Protein AF-A0A1D9CWS7-F1 (afdb_monomer_lite)

Secondary structure (DSSP, 8-state):
--------TT--SGGGT--TTGGGTHHHHHHHHHHHTTBHHHHHHHHHHHHHTTTTS-HHHHHHHHHHHHTSS--BT-TTSSHHHHHHHHHHHHHHHTPSPPHHHHHHHHHHHHHHHHTT-HHHHHHHHSHHHHHHHT-

Foldseek 3Di:
DDDPPQDDPPDPAVSNLHCLPVVVCLVVLLVQLLVPVLEVVNVVVSLVSCVSNVLNDQLQSLLVSLVSNLPDPHRHPPPPDCSLVSLLVSLLSNLVNCPVDDLVSLVSSLVSLVVSVVVPPPVSVVVCVDPSNPVNVVD

Structure (mmCIF, N/CA/C/O backbone):
data_AF-A0A1D9CWS7-F1
#
_entry.id   AF-A0A1D9CWS7-F1
#
loop_
_atom_site.group_PDB
_atom_site.id
_atom_site.type_symbol
_atom_site.label_atom_id
_atom_site.label_alt_id
_atom_site.label_comp_id
_atom_site.label_asym_id
_atom_site.label_entity_id
_atom_site.label_seq_id
_atom_site.pdbx_PDB_ins_code
_atom_site.Cartn_x
_atom_site.Cartn_y
_atom_site.Cartn_z
_atom_site.occupancy
_atom_site.B_iso_or_equiv
_atom_site.auth_seq_id
_atom_site.auth_comp_id
_atom_site.auth_asym_id
_atom_site.auth_atom_id
_atom_site.pdbx_PDB_model_num
ATOM 1 N N . MET A 1 1 ? 13.414 27.322 -16.738 1.00 36.78 1 MET A N 1
ATOM 2 C CA . MET A 1 1 ? 12.196 26.829 -17.414 1.00 36.78 1 MET A CA 1
ATOM 3 C C . MET A 1 1 ? 12.274 25.309 -17.404 1.00 36.78 1 MET A C 1
ATOM 5 O O . MET A 1 1 ? 13.133 24.775 -18.086 1.00 36.78 1 MET A O 1
ATOM 9 N N . PHE A 1 2 ? 11.499 24.620 -16.560 1.00 34.00 2 PHE A N 1
ATOM 10 C CA . PHE A 1 2 ? 11.472 23.151 -16.541 1.00 34.00 2 PHE A CA 1
ATOM 11 C C . PHE A 1 2 ? 10.312 22.696 -17.422 1.00 34.00 2 PHE A C 1
ATOM 13 O O . PHE A 1 2 ? 9.150 22.832 -17.044 1.00 34.00 2 PHE A O 1
ATOM 20 N N . THR A 1 3 ? 10.622 22.248 -18.635 1.00 44.41 3 THR A N 1
ATOM 21 C CA . THR A 1 3 ? 9.633 21.653 -19.527 1.00 44.41 3 THR A CA 1
ATOM 22 C C . THR A 1 3 ? 9.264 20.276 -18.986 1.00 44.41 3 THR A C 1
ATOM 24 O O . THR A 1 3 ? 10.119 19.472 -18.614 1.00 44.41 3 THR A O 1
ATOM 27 N N . ARG A 1 4 ? 7.961 20.016 -18.891 1.00 41.19 4 ARG A N 1
ATOM 28 C CA . ARG A 1 4 ? 7.408 18.714 -18.526 1.00 41.19 4 ARG A CA 1
ATOM 29 C C . ARG A 1 4 ? 7.657 17.772 -19.704 1.00 41.19 4 ARG A C 1
ATOM 31 O O . ARG A 1 4 ? 6.851 17.719 -20.624 1.00 41.19 4 ARG A O 1
ATOM 38 N N . ILE A 1 5 ? 8.811 17.112 -19.719 1.00 53.69 5 ILE A N 1
ATOM 39 C CA . ILE A 1 5 ? 9.126 16.087 -20.717 1.00 53.69 5 ILE A CA 1
ATOM 40 C C . ILE A 1 5 ? 8.237 14.884 -20.398 1.00 53.69 5 ILE A C 1
ATOM 42 O O . ILE A 1 5 ? 8.383 14.255 -19.353 1.00 53.69 5 ILE A O 1
ATOM 46 N N . THR A 1 6 ? 7.256 14.630 -21.258 1.00 55.97 6 THR A N 1
ATOM 47 C CA . THR A 1 6 ? 6.249 13.574 -21.085 1.00 55.97 6 THR A CA 1
ATOM 48 C C . THR A 1 6 ? 6.742 12.196 -21.516 1.00 55.97 6 THR A C 1
ATOM 50 O O . THR A 1 6 ? 6.142 11.205 -21.116 1.00 55.97 6 THR A O 1
ATOM 53 N N . GLN A 1 7 ? 7.817 12.117 -22.304 1.00 55.06 7 GLN A N 1
ATOM 54 C CA . GLN A 1 7 ? 8.360 10.859 -22.810 1.00 55.06 7 GLN A CA 1
ATOM 55 C C . GLN A 1 7 ? 9.836 11.039 -23.184 1.00 55.06 7 GLN A C 1
ATOM 57 O O . GLN A 1 7 ? 10.213 12.074 -23.735 1.00 55.06 7 GLN A O 1
ATOM 62 N N . PHE A 1 8 ? 10.671 10.052 -22.863 1.00 57.34 8 PHE A N 1
ATOM 63 C CA . PHE A 1 8 ? 12.084 10.036 -23.242 1.00 57.34 8 PHE A CA 1
ATOM 64 C C . PHE A 1 8 ? 12.287 8.935 -24.285 1.00 57.34 8 PHE A C 1
ATOM 66 O O . PHE A 1 8 ? 12.229 7.754 -23.942 1.00 57.34 8 PHE A O 1
ATOM 73 N N . ASP A 1 9 ? 12.564 9.306 -25.538 1.00 59.28 9 ASP A N 1
ATOM 74 C CA . ASP A 1 9 ? 12.720 8.353 -26.655 1.00 59.28 9 ASP A CA 1
ATOM 75 C C . ASP A 1 9 ? 13.827 7.307 -26.425 1.00 59.28 9 ASP A C 1
ATOM 77 O O . ASP A 1 9 ? 13.793 6.213 -26.984 1.00 59.28 9 ASP A O 1
ATOM 81 N N . SER A 1 10 ? 14.802 7.609 -25.563 1.00 61.56 10 SER A N 1
ATOM 82 C CA . SER A 1 10 ? 15.896 6.701 -25.198 1.00 61.56 10 SER A CA 1
ATOM 83 C C . SER A 1 10 ? 15.694 5.973 -23.868 1.00 61.56 10 SER A C 1
ATOM 85 O O . SER A 1 10 ? 16.434 5.029 -23.573 1.00 61.56 10 SER A O 1
ATOM 87 N N . ALA A 1 11 ? 14.718 6.377 -23.049 1.00 57.09 11 ALA A N 1
ATOM 88 C CA . ALA A 1 11 ? 14.476 5.706 -21.784 1.00 57.09 11 ALA A CA 1
ATOM 89 C C . ALA A 1 11 ? 13.730 4.392 -22.022 1.00 57.09 11 ALA A C 1
ATOM 91 O O . ALA A 1 11 ? 12.738 4.319 -22.743 1.00 57.09 11 ALA A O 1
ATOM 92 N N . LYS A 1 12 ? 14.203 3.321 -21.395 1.00 64.75 12 LYS A N 1
ATOM 93 C CA . LYS A 1 12 ? 13.549 2.014 -21.459 1.00 64.75 12 LYS A CA 1
ATOM 94 C C . LYS A 1 12 ? 12.787 1.788 -20.152 1.00 64.75 12 LYS A C 1
ATOM 96 O O . LYS A 1 12 ? 13.331 2.042 -19.079 1.00 64.75 12 LYS A O 1
ATOM 101 N N . ARG A 1 13 ? 11.559 1.259 -20.250 1.00 77.62 13 ARG A N 1
ATOM 102 C CA . ARG A 1 13 ? 10.721 0.763 -19.134 1.00 77.62 13 ARG A CA 1
ATOM 103 C C . ARG A 1 13 ? 10.011 1.863 -18.331 1.00 77.62 13 ARG A C 1
ATOM 105 O O . ARG A 1 13 ? 9.125 2.527 -18.866 1.00 77.62 13 ARG A O 1
ATOM 112 N N . PHE A 1 14 ? 10.410 2.066 -17.074 1.00 79.94 14 PHE A N 1
ATOM 113 C CA . PHE A 1 14 ? 9.634 2.790 -16.063 1.00 79.94 14 PHE A CA 1
ATOM 114 C C . PHE A 1 14 ? 9.396 4.262 -16.407 1.00 79.94 14 PHE A C 1
ATOM 116 O O . PHE A 1 14 ? 8.293 4.769 -16.233 1.00 79.94 14 PHE A O 1
ATOM 123 N N . ALA A 1 15 ? 10.404 4.945 -16.959 1.00 77.69 15 ALA A N 1
ATOM 124 C CA . ALA A 1 15 ? 10.296 6.358 -17.331 1.00 77.69 15 ALA A CA 1
ATOM 125 C C . ALA A 1 15 ? 9.290 6.619 -18.470 1.00 77.69 15 ALA A C 1
ATOM 127 O O . ALA A 1 15 ? 8.830 7.745 -18.619 1.00 77.69 15 ALA A O 1
ATOM 128 N N . ASN A 1 16 ? 8.928 5.582 -19.233 1.00 79.69 16 ASN A N 1
ATOM 129 C CA . ASN A 1 16 ? 7.903 5.636 -20.277 1.00 79.69 16 ASN A CA 1
ATOM 130 C C . ASN A 1 16 ? 6.610 4.913 -19.853 1.00 79.69 16 ASN A C 1
ATOM 132 O O . ASN A 1 16 ? 5.802 4.541 -20.698 1.00 79.69 16 ASN A O 1
ATOM 136 N N . GLY A 1 17 ? 6.417 4.685 -18.548 1.00 80.62 17 GLY A N 1
ATOM 137 C CA . GLY A 1 17 ? 5.199 4.085 -18.004 1.00 80.62 17 GLY A CA 1
ATOM 138 C C . GLY A 1 17 ? 5.063 2.578 -18.225 1.00 80.62 17 GLY A C 1
ATOM 139 O O . GLY A 1 17 ? 4.009 2.027 -17.926 1.00 80.62 17 GLY A O 1
ATOM 140 N N . ASN A 1 18 ? 6.103 1.899 -18.722 1.00 87.38 18 ASN A N 1
ATOM 141 C CA . ASN A 1 18 ? 6.122 0.442 -18.786 1.00 87.38 18 ASN A CA 1
ATOM 142 C C . ASN A 1 18 ? 6.668 -0.128 -17.464 1.00 87.38 18 AS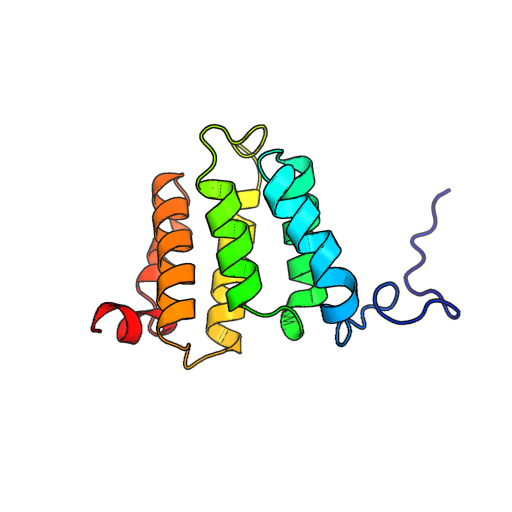N A C 1
ATOM 144 O O . ASN A 1 18 ? 7.859 0.012 -17.162 1.00 87.38 18 ASN A O 1
ATOM 148 N N . TRP A 1 19 ? 5.784 -0.777 -16.702 1.00 91.94 19 TRP A N 1
ATOM 149 C CA . TRP A 1 19 ? 6.051 -1.327 -15.373 1.00 91.94 19 TRP A CA 1
ATOM 150 C C . TRP A 1 19 ? 6.067 -2.858 -15.317 1.00 91.94 19 TRP A C 1
ATOM 152 O O . TRP A 1 19 ? 6.276 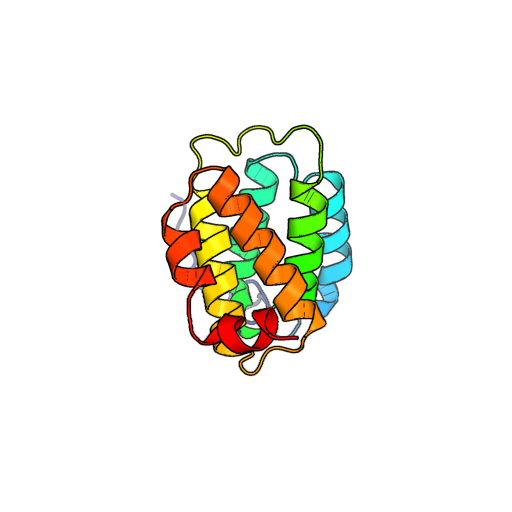-3.400 -14.234 1.00 91.94 19 TRP A O 1
ATOM 162 N N . THR A 1 20 ? 5.980 -3.562 -16.454 1.00 90.19 20 THR A N 1
ATOM 163 C CA . THR A 1 20 ? 5.981 -5.046 -16.518 1.00 90.19 20 THR A CA 1
ATOM 164 C C . THR A 1 20 ? 7.201 -5.675 -15.838 1.00 90.19 20 THR A C 1
ATOM 166 O O . THR A 1 20 ? 7.225 -6.828 -15.418 1.00 90.19 20 THR A O 1
ATOM 169 N N . ASP A 1 21 ? 8.251 -4.878 -15.719 1.00 90.75 21 ASP A N 1
ATOM 170 C CA . ASP A 1 21 ? 9.554 -5.240 -15.217 1.00 90.75 21 ASP A CA 1
ATOM 171 C C . ASP A 1 21 ? 9.840 -4.768 -13.778 1.00 90.75 21 ASP A C 1
ATOM 173 O O . ASP A 1 21 ? 10.991 -4.784 -13.323 1.00 90.75 21 ASP A O 1
ATOM 177 N N . ILE A 1 22 ? 8.803 -4.341 -13.045 1.00 92.56 22 ILE A N 1
ATOM 178 C CA . ILE A 1 22 ? 8.884 -3.857 -11.653 1.00 92.56 22 ILE A CA 1
ATOM 179 C C . ILE A 1 22 ? 9.631 -4.841 -10.735 1.00 92.56 22 ILE A C 1
ATOM 181 O O . ILE A 1 22 ? 10.331 -4.429 -9.809 1.00 92.56 22 ILE A O 1
ATOM 185 N N . HIS A 1 23 ? 9.564 -6.142 -11.034 1.00 90.69 23 HIS A N 1
ATOM 186 C CA . HIS A 1 23 ? 10.242 -7.198 -10.286 1.00 90.69 23 HIS A CA 1
ATOM 187 C C . HIS A 1 23 ? 11.768 -6.995 -10.193 1.00 90.69 23 HIS A C 1
ATOM 189 O O . HIS A 1 23 ? 12.353 -7.325 -9.163 1.00 90.69 23 HIS A O 1
ATOM 195 N N . LEU A 1 24 ? 12.417 -6.381 -11.196 1.00 92.00 24 LEU A N 1
ATOM 196 C CA . LEU A 1 24 ? 13.867 -6.127 -11.157 1.00 92.00 24 LEU A CA 1
ATOM 197 C C . LEU A 1 24 ? 14.279 -5.097 -10.100 1.00 92.00 24 LEU A C 1
ATOM 199 O O . LEU A 1 24 ? 15.403 -5.140 -9.605 1.00 92.00 24 LEU A O 1
ATOM 203 N N . VAL A 1 25 ? 13.393 -4.160 -9.762 1.00 91.94 25 VAL A N 1
ATOM 204 C CA . VAL A 1 25 ? 13.660 -3.109 -8.764 1.00 91.94 25 VAL A CA 1
ATOM 205 C C . VAL A 1 25 ? 12.995 -3.396 -7.420 1.00 91.94 25 VAL A C 1
ATOM 207 O O . VAL A 1 25 ? 13.263 -2.704 -6.436 1.00 91.94 25 VAL A O 1
ATOM 210 N N . MET A 1 26 ? 12.177 -4.448 -7.345 1.00 94.94 26 MET A N 1
ATOM 211 C CA . MET A 1 26 ? 11.437 -4.824 -6.145 1.00 94.94 26 MET A CA 1
ATOM 212 C C . MET A 1 26 ? 12.317 -5.018 -4.900 1.00 94.94 26 MET A C 1
ATOM 214 O O . MET A 1 26 ? 11.924 -4.522 -3.845 1.00 94.94 26 MET A O 1
ATOM 218 N N . PRO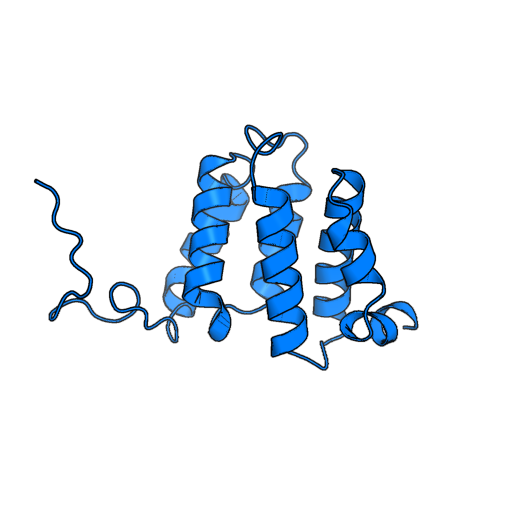 A 1 27 ? 13.517 -5.638 -4.962 1.00 95.44 27 PRO A N 1
ATOM 219 C CA . PRO A 1 27 ? 14.372 -5.766 -3.778 1.00 95.44 27 PRO A CA 1
ATOM 220 C C . PRO A 1 27 ? 14.776 -4.412 -3.178 1.00 95.44 27 PRO A C 1
ATOM 222 O O . PRO A 1 27 ? 14.822 -4.259 -1.957 1.00 95.44 27 PRO A O 1
ATOM 225 N N . ILE A 1 28 ? 15.021 -3.414 -4.033 1.00 95.50 28 ILE A N 1
ATOM 226 C CA . ILE A 1 28 ? 15.399 -2.057 -3.621 1.00 95.50 28 ILE A CA 1
ATOM 227 C C . ILE A 1 28 ? 14.193 -1.349 -3.004 1.00 95.50 28 ILE A C 1
ATOM 229 O O . ILE A 1 28 ? 14.314 -0.781 -1.919 1.00 95.50 28 ILE A O 1
ATOM 233 N N . ILE A 1 29 ? 13.028 -1.428 -3.658 1.00 96.12 29 ILE A N 1
ATOM 234 C CA . ILE A 1 29 ? 11.771 -0.867 -3.140 1.00 96.12 29 ILE A CA 1
ATOM 235 C C . ILE A 1 29 ? 11.466 -1.469 -1.767 1.00 96.12 29 ILE A C 1
ATOM 237 O O . ILE A 1 29 ? 11.251 -0.740 -0.803 1.00 96.12 29 ILE A O 1
ATOM 241 N N . ASN A 1 30 ? 11.525 -2.797 -1.658 1.00 95.81 30 ASN A N 1
ATOM 242 C CA . ASN A 1 30 ? 11.226 -3.520 -0.431 1.00 95.81 30 ASN A CA 1
ATOM 243 C C . ASN A 1 30 ? 12.162 -3.106 0.711 1.00 95.81 30 ASN A C 1
ATOM 245 O O . ASN A 1 30 ? 11.692 -2.826 1.812 1.00 95.81 30 ASN A O 1
ATOM 249 N N . LYS A 1 31 ? 13.473 -3.008 0.454 1.00 95.12 31 LYS A N 1
ATOM 250 C CA . LYS A 1 31 ? 14.436 -2.531 1.454 1.00 95.12 31 LYS A CA 1
ATOM 251 C C . LYS A 1 31 ? 14.110 -1.105 1.905 1.00 95.12 31 LYS A C 1
ATOM 253 O O . LYS A 1 31 ? 13.971 -0.860 3.101 1.00 95.12 31 LYS A O 1
ATOM 258 N N . LEU A 1 32 ? 13.936 -0.185 0.954 1.00 95.69 32 LEU A N 1
ATOM 259 C CA . LEU A 1 32 ? 13.691 1.228 1.239 1.00 95.69 32 LEU A CA 1
ATOM 260 C C . LEU A 1 32 ? 12.412 1.435 2.059 1.00 95.69 32 LEU A C 1
ATOM 262 O O . LEU A 1 32 ? 12.424 2.146 3.063 1.00 95.69 32 LEU A O 1
ATOM 266 N N . VAL A 1 33 ? 11.314 0.797 1.656 1.00 96.81 33 VAL A N 1
ATOM 267 C CA . VAL A 1 33 ? 10.018 0.935 2.331 1.00 96.81 33 VAL A CA 1
ATOM 268 C C . VAL A 1 33 ? 10.076 0.345 3.738 1.00 96.81 33 VAL A C 1
ATOM 270 O O . VAL A 1 33 ? 9.619 0.980 4.685 1.00 96.81 33 VAL A O 1
ATOM 273 N N . ARG A 1 34 ? 10.703 -0.821 3.923 1.00 95.50 34 ARG A N 1
ATOM 274 C CA . ARG A 1 34 ? 10.815 -1.454 5.248 1.00 95.50 34 ARG A CA 1
ATOM 275 C C . ARG A 1 34 ? 11.692 -0.668 6.226 1.00 95.50 34 ARG A C 1
ATOM 277 O O . ARG A 1 34 ? 11.398 -0.657 7.425 1.00 95.50 34 ARG A O 1
ATOM 284 N N . GLU A 1 35 ? 12.754 -0.029 5.736 1.00 95.69 35 GLU A N 1
ATOM 285 C CA . GLU A 1 35 ? 13.694 0.741 6.562 1.00 95.69 35 GLU A CA 1
ATOM 286 C C . GLU A 1 35 ? 13.206 2.172 6.839 1.00 95.69 35 GLU A C 1
ATOM 288 O O . GLU A 1 35 ? 13.377 2.679 7.950 1.00 95.69 35 GLU A O 1
ATOM 293 N N . ALA A 1 36 ? 12.567 2.820 5.860 1.00 96.69 36 ALA A N 1
ATOM 294 C CA . ALA A 1 36 ? 12.289 4.256 5.901 1.00 96.69 36 ALA A CA 1
ATOM 295 C C . ALA A 1 36 ? 10.823 4.646 5.645 1.00 96.69 36 ALA A C 1
ATOM 297 O O . ALA A 1 36 ? 10.491 5.826 5.736 1.00 96.69 36 ALA A O 1
ATOM 298 N N . GLY A 1 37 ? 9.922 3.695 5.378 1.00 96.75 37 GLY A N 1
ATOM 299 C CA . GLY A 1 37 ? 8.509 3.977 5.083 1.00 96.75 37 GLY A CA 1
ATOM 300 C C . GLY A 1 37 ? 7.758 4.688 6.213 1.00 96.75 37 GLY A C 1
ATOM 301 O O . GLY A 1 37 ? 6.778 5.380 5.965 1.00 96.75 37 GLY A O 1
ATOM 302 N N . TRP A 1 38 ? 8.249 4.612 7.453 1.00 97.19 38 TRP A N 1
ATOM 303 C CA . TRP A 1 38 ? 7.695 5.363 8.586 1.00 97.19 38 TRP A CA 1
ATOM 304 C C . TRP A 1 38 ? 7.808 6.891 8.415 1.00 97.19 38 TRP A C 1
ATOM 306 O O . TRP A 1 38 ? 7.114 7.639 9.105 1.00 97.19 38 TRP A O 1
ATOM 316 N N . VAL A 1 39 ? 8.651 7.370 7.492 1.00 97.50 39 VAL A N 1
ATOM 317 C CA . VAL A 1 39 ? 8.742 8.778 7.088 1.00 97.50 39 VAL A CA 1
ATOM 318 C C . VAL A 1 39 ? 7.722 9.064 5.985 1.00 97.50 39 VAL A C 1
ATOM 320 O O . VAL A 1 39 ? 7.751 8.450 4.920 1.00 97.50 39 VAL A O 1
ATOM 323 N N . GLY A 1 40 ? 6.855 10.054 6.199 1.00 95.94 40 GLY A N 1
ATOM 324 C CA . GLY A 1 40 ? 5.754 10.398 5.294 1.00 95.94 40 GLY A CA 1
ATOM 325 C C . GLY A 1 40 ? 6.194 10.664 3.855 1.00 95.94 40 GLY A C 1
ATOM 326 O O . GLY A 1 40 ? 5.564 10.162 2.933 1.00 95.94 40 GLY A O 1
ATOM 327 N N . ALA A 1 41 ? 7.313 11.362 3.641 1.00 95.12 41 ALA A N 1
ATOM 328 C CA . ALA A 1 41 ? 7.833 11.622 2.295 1.00 95.12 41 ALA A CA 1
ATOM 329 C C . ALA A 1 41 ? 8.230 10.332 1.547 1.00 95.12 41 ALA A C 1
ATOM 331 O O . ALA A 1 41 ? 7.978 10.202 0.350 1.00 95.12 41 ALA A O 1
ATOM 332 N N . VAL A 1 42 ? 8.812 9.354 2.253 1.00 96.75 42 VAL A N 1
ATOM 333 C CA . VAL A 1 42 ? 9.169 8.051 1.669 1.00 96.75 42 VAL A CA 1
ATOM 334 C C . VAL A 1 42 ? 7.905 7.285 1.308 1.00 96.75 42 VAL A C 1
ATOM 336 O O . VAL A 1 42 ? 7.792 6.791 0.187 1.00 96.75 42 VAL A O 1
ATOM 339 N N . MET A 1 43 ? 6.929 7.242 2.220 1.00 97.62 43 MET A N 1
ATOM 340 C CA . MET A 1 43 ? 5.664 6.565 1.951 1.00 97.62 43 MET A CA 1
ATOM 341 C C . MET A 1 43 ? 4.886 7.221 0.805 1.00 97.62 43 MET A C 1
ATOM 343 O O . MET A 1 43 ? 4.288 6.520 -0.002 1.00 97.62 43 MET A O 1
ATOM 347 N N . GLN A 1 44 ? 4.911 8.551 0.685 1.00 97.00 44 GLN A N 1
ATOM 348 C CA . GLN A 1 44 ? 4.231 9.266 -0.401 1.00 97.00 44 GLN A CA 1
ATOM 349 C C . GLN A 1 44 ? 4.814 8.895 -1.764 1.00 97.00 44 GLN A C 1
ATOM 351 O O . GLN A 1 44 ? 4.058 8.600 -2.691 1.00 97.00 44 GLN A O 1
ATOM 356 N N . ASN A 1 45 ? 6.144 8.846 -1.866 1.00 96.12 45 ASN A N 1
ATOM 357 C CA . ASN A 1 45 ? 6.829 8.401 -3.078 1.00 96.12 45 ASN A CA 1
ATOM 358 C C . ASN A 1 45 ? 6.530 6.929 -3.386 1.00 96.12 45 ASN A C 1
ATOM 360 O O . ASN A 1 45 ? 6.304 6.577 -4.540 1.00 96.12 45 ASN A O 1
ATOM 364 N N . PHE A 1 46 ? 6.490 6.073 -2.363 1.00 97.81 46 PHE A N 1
ATOM 365 C CA . PHE A 1 46 ? 6.142 4.663 -2.519 1.00 97.81 46 PHE A CA 1
ATOM 366 C C . PHE A 1 46 ? 4.704 4.460 -3.018 1.00 97.81 46 PHE A C 1
ATOM 368 O O . PHE A 1 46 ? 4.485 3.728 -3.979 1.00 97.81 46 PHE A O 1
ATOM 375 N N . VAL A 1 47 ? 3.727 5.136 -2.416 1.00 97.50 47 VAL A N 1
ATOM 376 C CA . VAL A 1 47 ? 2.322 5.076 -2.841 1.00 97.50 47 VAL A CA 1
ATOM 377 C C . VAL A 1 47 ? 2.167 5.613 -4.264 1.00 97.50 47 VAL A C 1
ATOM 379 O O . VAL A 1 47 ? 1.492 5.001 -5.081 1.00 97.50 47 VAL A O 1
ATOM 382 N N . GLN A 1 48 ? 2.864 6.699 -4.611 1.00 96.19 48 GLN A N 1
ATOM 383 C CA . GLN A 1 48 ? 2.876 7.213 -5.982 1.00 96.19 48 GLN A CA 1
ATOM 384 C C . GLN A 1 48 ? 3.495 6.234 -6.987 1.00 96.19 48 GLN A C 1
ATOM 386 O O . GLN A 1 48 ? 2.987 6.093 -8.098 1.00 96.19 48 GLN A O 1
ATOM 391 N N . LEU A 1 49 ? 4.575 5.551 -6.612 1.00 95.50 49 LEU A N 1
ATOM 392 C CA . LEU A 1 49 ? 5.155 4.486 -7.424 1.00 95.50 49 LEU A CA 1
ATOM 393 C C . LEU A 1 49 ? 4.136 3.363 -7.654 1.00 95.50 49 LEU A C 1
ATOM 395 O O . LEU A 1 49 ? 3.969 2.926 -8.791 1.00 95.50 49 LEU A O 1
ATOM 399 N N . CYS A 1 50 ? 3.445 2.929 -6.598 1.00 97.25 50 CYS A N 1
ATOM 400 C CA . CYS A 1 50 ? 2.411 1.902 -6.694 1.00 97.25 50 CYS A CA 1
ATOM 401 C C . CYS A 1 50 ? 1.253 2.349 -7.588 1.00 97.25 50 CYS A C 1
ATOM 403 O O . CYS A 1 50 ? 0.810 1.554 -8.401 1.00 97.25 50 CYS A O 1
ATOM 405 N N . ASP A 1 51 ? 0.820 3.613 -7.522 1.00 95.06 51 ASP A N 1
ATOM 406 C CA . ASP A 1 51 ? -0.203 4.161 -8.425 1.00 95.06 51 ASP A CA 1
ATOM 407 C C . ASP A 1 51 ? 0.222 4.093 -9.895 1.00 95.06 51 ASP A C 1
ATOM 409 O O . ASP A 1 51 ? -0.568 3.711 -10.760 1.00 95.06 51 ASP A O 1
ATOM 413 N N . HIS A 1 52 ? 1.473 4.449 -10.196 1.00 93.50 52 HIS A N 1
ATOM 414 C CA . HIS A 1 52 ? 1.993 4.373 -11.560 1.00 93.50 52 HIS A CA 1
ATOM 415 C C . HIS A 1 52 ? 2.116 2.929 -12.051 1.00 93.50 52 HIS A C 1
ATOM 417 O O . HIS A 1 52 ? 1.803 2.652 -13.207 1.00 93.50 52 HIS A O 1
ATOM 423 N N . ALA A 1 53 ? 2.534 2.024 -11.169 1.00 95.31 53 ALA A N 1
ATOM 424 C CA . ALA A 1 53 ? 2.740 0.616 -11.467 1.00 95.31 53 ALA A CA 1
ATOM 425 C C . ALA A 1 53 ? 1.512 -0.257 -11.175 1.00 95.31 53 ALA A C 1
ATOM 427 O O . ALA A 1 53 ? 1.628 -1.476 -11.223 1.00 95.31 53 ALA A O 1
ATOM 428 N N . LYS A 1 54 ? 0.343 0.314 -10.858 1.00 95.31 54 LYS A N 1
ATOM 429 C CA . LYS A 1 54 ? -0.774 -0.421 -10.239 1.00 95.31 54 LYS A CA 1
ATOM 430 C C . LYS A 1 54 ? -1.286 -1.607 -11.048 1.00 95.31 54 LYS A C 1
ATOM 432 O O . LYS A 1 54 ? -1.868 -2.510 -10.470 1.00 95.31 54 LYS A O 1
ATOM 437 N N . ASN A 1 55 ? -1.065 -1.638 -12.361 1.00 95.94 55 ASN A N 1
ATOM 438 C CA . ASN A 1 55 ? -1.427 -2.780 -13.205 1.00 95.94 55 ASN A CA 1
ATOM 439 C C . ASN A 1 55 ? -0.439 -3.952 -13.081 1.00 95.94 55 ASN A C 1
ATOM 441 O O . ASN A 1 55 ? -0.852 -5.096 -13.212 1.00 95.94 55 ASN A O 1
ATOM 445 N N . ASP A 1 56 ? 0.831 -3.670 -12.787 1.00 95.75 56 ASP A N 1
ATOM 446 C CA . ASP A 1 56 ? 1.926 -4.646 -12.737 1.00 95.75 56 ASP A CA 1
ATOM 447 C C . ASP A 1 56 ? 2.431 -4.906 -11.300 1.00 95.75 56 ASP A C 1
ATOM 449 O O . ASP A 1 56 ? 3.213 -5.827 -11.063 1.00 95.75 56 ASP A O 1
ATOM 453 N N . TYR A 1 57 ? 2.018 -4.096 -10.317 1.00 96.88 57 TYR A N 1
ATOM 454 C CA . TYR A 1 57 ? 2.464 -4.216 -8.927 1.00 96.88 57 TYR A CA 1
ATOM 455 C C . TYR A 1 57 ? 1.734 -5.368 -8.207 1.00 96.88 57 TYR A C 1
ATOM 457 O O . TYR A 1 57 ? 0.499 -5.351 -8.150 1.00 96.88 57 TYR A O 1
ATOM 465 N N . PRO A 1 58 ? 2.437 -6.358 -7.621 1.00 96.62 58 PRO A N 1
ATOM 466 C CA . PRO A 1 58 ? 1.781 -7.480 -6.944 1.00 96.62 58 PRO A CA 1
ATOM 467 C C . PRO A 1 58 ? 1.047 -7.038 -5.670 1.00 96.62 58 PRO A C 1
ATOM 469 O O . PRO A 1 58 ? 1.646 -6.384 -4.810 1.00 96.62 58 PRO A O 1
ATOM 472 N N . ALA A 1 59 ? -0.227 -7.421 -5.525 1.00 97.31 59 ALA A N 1
ATOM 473 C CA . ALA A 1 59 ? -1.056 -7.010 -4.388 1.00 97.31 59 ALA A CA 1
ATOM 474 C C . ALA A 1 59 ? -0.519 -7.526 -3.047 1.00 97.31 59 ALA A C 1
ATOM 476 O O . ALA A 1 59 ? -0.463 -6.774 -2.075 1.00 97.31 59 ALA A O 1
ATOM 477 N N . GLU A 1 60 ? -0.048 -8.774 -3.012 1.00 97.25 60 GLU A N 1
ATOM 478 C CA . GLU A 1 60 ? 0.549 -9.368 -1.815 1.00 97.25 60 GLU A CA 1
ATOM 479 C C . GLU A 1 60 ? 1.783 -8.584 -1.338 1.00 97.25 60 GLU A C 1
ATOM 481 O O . GLU A 1 60 ? 1.892 -8.229 -0.163 1.00 97.25 60 GLU A O 1
ATOM 486 N N . VAL A 1 61 ? 2.690 -8.248 -2.263 1.00 97.62 61 VAL A N 1
ATOM 487 C CA . VAL A 1 61 ? 3.928 -7.518 -1.950 1.00 97.62 61 VAL A CA 1
ATOM 488 C C . VAL A 1 61 ? 3.618 -6.120 -1.427 1.00 97.62 61 VAL A C 1
ATOM 490 O O . VAL A 1 61 ? 4.214 -5.688 -0.437 1.00 97.62 61 VAL A O 1
ATOM 493 N N . PHE A 1 62 ? 2.669 -5.429 -2.064 1.00 98.31 62 PHE A N 1
ATOM 494 C CA . PHE A 1 62 ? 2.167 -4.150 -1.574 1.00 98.31 62 PHE A CA 1
ATOM 495 C C . PHE A 1 62 ? 1.638 -4.284 -0.142 1.00 98.31 62 PHE A C 1
ATOM 497 O O . PHE A 1 62 ? 2.023 -3.508 0.736 1.00 98.31 62 PHE A O 1
ATOM 504 N N . ALA A 1 63 ? 0.806 -5.296 0.112 1.00 98.25 63 ALA A N 1
ATOM 505 C CA . ALA A 1 63 ? 0.202 -5.495 1.417 1.00 98.25 63 ALA A CA 1
ATOM 506 C C . ALA A 1 63 ? 1.262 -5.754 2.502 1.00 98.25 63 ALA A C 1
ATOM 508 O O . ALA A 1 63 ? 1.244 -5.109 3.550 1.00 98.25 63 ALA A O 1
ATOM 509 N N . ASP A 1 64 ? 2.246 -6.615 2.236 1.00 98.38 64 ASP A N 1
ATOM 510 C CA . ASP A 1 64 ? 3.331 -6.912 3.178 1.00 98.38 64 ASP A CA 1
ATOM 511 C C . ASP A 1 64 ? 4.200 -5.690 3.496 1.00 98.38 64 ASP A C 1
ATOM 513 O O . ASP A 1 64 ? 4.624 -5.492 4.642 1.00 98.38 64 ASP A O 1
ATOM 517 N N . GLN A 1 65 ? 4.477 -4.854 2.496 1.00 98.31 65 GLN A N 1
ATOM 518 C CA . GLN A 1 65 ? 5.238 -3.622 2.678 1.00 98.31 65 GLN A CA 1
ATOM 519 C C . GLN A 1 65 ? 4.471 -2.613 3.533 1.00 98.31 65 GLN A C 1
ATOM 521 O O . GLN A 1 65 ? 5.029 -2.105 4.506 1.00 98.31 65 GLN A O 1
ATOM 526 N N . VAL A 1 66 ? 3.192 -2.366 3.226 1.00 98.38 66 VAL A N 1
ATOM 527 C CA . VAL A 1 66 ? 2.345 -1.448 4.003 1.00 98.38 66 VAL A CA 1
ATOM 528 C C . VAL A 1 66 ? 2.206 -1.943 5.441 1.00 98.38 66 VAL A C 1
ATOM 530 O O . VAL A 1 66 ? 2.471 -1.178 6.368 1.00 98.38 66 VAL A O 1
ATOM 533 N N . LEU A 1 67 ? 1.884 -3.226 5.644 1.00 98.50 67 LEU A N 1
ATOM 534 C CA . LEU A 1 67 ? 1.753 -3.827 6.975 1.00 98.50 67 LEU A CA 1
ATOM 535 C C . LEU A 1 67 ? 3.041 -3.702 7.799 1.00 98.50 67 LEU A C 1
ATOM 537 O O . LEU A 1 67 ? 2.991 -3.368 8.982 1.00 98.50 67 LEU A O 1
ATOM 541 N N . THR A 1 68 ? 4.203 -3.905 7.172 1.00 98.12 68 THR A N 1
ATOM 542 C CA . THR A 1 68 ? 5.503 -3.748 7.847 1.00 98.12 68 THR A CA 1
ATOM 543 C C . THR A 1 68 ? 5.754 -2.309 8.303 1.00 98.12 68 THR A C 1
ATOM 545 O O . THR A 1 68 ? 6.439 -2.075 9.303 1.00 98.12 68 THR A O 1
ATOM 548 N N . VAL A 1 69 ? 5.251 -1.328 7.555 1.00 98.00 69 VAL A N 1
ATOM 54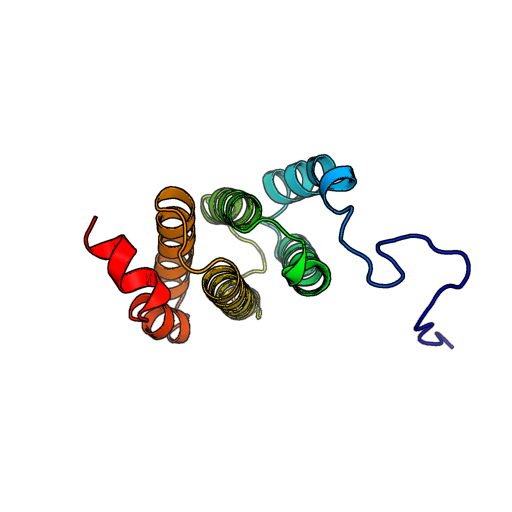9 C CA . VAL A 1 69 ? 5.447 0.086 7.875 1.00 98.00 69 VAL A CA 1
ATOM 550 C C . VAL A 1 69 ? 4.475 0.543 8.955 1.00 98.00 69 VAL A C 1
ATOM 552 O O . VAL A 1 69 ? 4.910 1.159 9.924 1.00 98.00 69 VAL A O 1
ATOM 555 N N . ILE A 1 70 ? 3.187 0.215 8.842 1.00 96.81 70 ILE A N 1
ATOM 556 C CA . ILE A 1 70 ? 2.180 0.642 9.826 1.00 96.81 70 ILE A CA 1
ATOM 557 C C . ILE A 1 70 ? 2.362 -0.036 11.191 1.00 96.81 70 ILE A C 1
ATOM 559 O O . ILE A 1 70 ? 1.899 0.490 12.198 1.00 96.81 70 ILE A O 1
ATOM 563 N N . SER A 1 71 ? 3.084 -1.162 11.252 1.00 96.31 71 SER A N 1
ATOM 564 C CA . SER A 1 71 ? 3.466 -1.805 12.514 1.00 96.31 71 SER A CA 1
ATOM 565 C C . SER A 1 71 ? 4.598 -1.078 13.255 1.00 96.31 71 SER A C 1
ATOM 567 O O . SER A 1 71 ? 4.996 -1.506 14.340 1.00 96.31 71 SER A O 1
ATOM 569 N N . LYS A 1 72 ? 5.191 -0.023 12.677 1.00 94.44 72 LYS A N 1
ATOM 570 C CA . LYS A 1 72 ? 6.225 0.778 13.346 1.00 94.44 72 LYS A CA 1
ATOM 571 C C . LYS A 1 72 ? 5.582 1.650 14.433 1.00 94.44 72 LYS A C 1
ATOM 573 O O . LYS A 1 72 ? 4.511 2.206 14.218 1.00 94.44 72 LYS A O 1
ATOM 578 N N . PRO A 1 73 ? 6.258 1.858 15.578 1.00 89.94 73 PRO A N 1
ATOM 579 C CA . PRO A 1 73 ? 5.671 2.558 16.725 1.00 89.94 73 PRO A CA 1
ATOM 580 C C . PRO A 1 73 ? 5.389 4.045 16.470 1.00 89.94 73 PRO A C 1
ATOM 582 O O . PRO A 1 73 ? 4.642 4.667 17.220 1.00 89.94 73 PRO A O 1
ATOM 585 N N . LYS A 1 74 ? 6.011 4.645 15.447 1.00 92.81 74 LYS A N 1
ATOM 586 C CA . LYS A 1 74 ? 5.846 6.061 15.118 1.00 92.81 74 LYS A CA 1
ATOM 587 C C . LYS A 1 74 ? 5.891 6.278 13.611 1.00 92.81 74 LYS A C 1
ATOM 589 O O . LYS A 1 74 ? 6.874 5.914 12.972 1.00 92.81 74 LYS A O 1
ATOM 594 N N . LEU A 1 75 ? 4.865 6.944 13.084 1.00 95.69 75 LEU A N 1
ATOM 595 C CA . LEU A 1 75 ? 4.750 7.339 11.679 1.00 95.69 75 LEU A CA 1
ATOM 596 C C . LEU A 1 75 ? 4.835 8.864 11.584 1.00 95.69 75 LEU A C 1
ATOM 598 O O . LEU A 1 75 ? 3.935 9.587 12.013 1.00 95.69 75 LEU A O 1
ATOM 602 N N . VAL A 1 76 ? 5.955 9.377 11.082 1.00 95.88 76 VAL A N 1
ATOM 603 C CA . VAL A 1 76 ? 6.257 10.815 11.090 1.00 95.88 76 VAL A CA 1
ATOM 604 C C . VAL A 1 76 ? 5.793 11.443 9.784 1.00 95.88 76 VAL A C 1
ATOM 606 O O . VAL A 1 76 ? 6.209 11.018 8.713 1.00 95.88 76 VAL A O 1
ATOM 609 N N . GLY A 1 77 ? 4.951 12.475 9.859 1.00 93.56 77 GLY A N 1
ATOM 610 C CA . GLY A 1 77 ? 4.440 13.175 8.672 1.00 93.56 77 GLY A CA 1
ATOM 611 C C . GLY A 1 77 ? 3.343 12.421 7.912 1.00 93.56 77 GLY A C 1
ATOM 612 O O . GLY A 1 77 ? 3.038 12.779 6.779 1.00 93.56 77 GLY A O 1
ATOM 613 N N . TRP A 1 78 ? 2.764 11.378 8.517 1.00 95.19 78 TRP A N 1
ATOM 614 C CA . TRP A 1 78 ? 1.592 10.682 7.975 1.00 95.19 78 TRP A CA 1
ATOM 615 C C . TRP A 1 78 ? 0.287 11.399 8.333 1.00 95.19 78 TRP A C 1
ATOM 617 O O . TRP A 1 78 ? -0.587 11.564 7.482 1.00 95.19 78 TRP A O 1
ATOM 627 N N . GLN A 1 79 ? 0.177 11.877 9.574 1.00 90.50 79 GLN A N 1
ATOM 628 C CA . GLN A 1 79 ? -0.983 12.631 10.047 1.00 90.50 79 GLN A CA 1
ATOM 629 C C . GLN A 1 79 ? -1.174 13.922 9.242 1.00 90.50 79 GLN A C 1
ATOM 631 O O . GLN A 1 79 ? -0.213 14.639 8.967 1.00 90.50 79 GLN A O 1
ATOM 636 N N . GLY A 1 80 ? -2.422 14.210 8.863 1.00 84.81 80 GLY A N 1
ATOM 637 C CA . GLY A 1 80 ? -2.773 15.375 8.044 1.00 84.81 80 GLY A CA 1
ATOM 638 C C . GLY A 1 80 ? -2.362 15.273 6.570 1.00 84.81 80 GLY A C 1
ATOM 639 O O . GLY A 1 80 ? -2.608 16.207 5.812 1.00 84.81 80 GLY A O 1
ATOM 640 N N . SER A 1 81 ? -1.755 14.158 6.146 1.00 89.69 81 SER A N 1
ATOM 641 C CA . SER A 1 81 ? -1.433 13.894 4.741 1.00 89.69 81 SER A CA 1
ATOM 642 C C . SER A 1 81 ? -2.553 13.126 4.028 1.00 89.69 81 SER A C 1
ATOM 644 O O . SER A 1 81 ? -3.476 12.609 4.653 1.00 89.69 81 SER A O 1
ATOM 646 N N . THR A 1 82 ? -2.439 12.989 2.706 1.00 92.19 82 THR A N 1
ATOM 647 C CA . THR A 1 82 ? -3.341 12.165 1.880 1.00 92.19 82 THR A CA 1
ATOM 648 C C . THR A 1 82 ? -2.954 10.682 1.848 1.00 92.19 82 THR A C 1
ATOM 650 O O . THR A 1 82 ? -3.530 9.916 1.080 1.00 92.19 82 THR A O 1
ATOM 653 N N . LEU A 1 83 ? -1.976 10.248 2.655 1.00 94.69 83 LEU A N 1
ATOM 654 C CA . LEU A 1 83 ? -1.486 8.867 2.627 1.00 94.69 83 LEU A CA 1
ATOM 655 C C . LEU A 1 83 ? -2.584 7.847 2.921 1.00 94.69 83 LEU A C 1
ATOM 657 O O . LEU A 1 83 ? -2.670 6.852 2.212 1.00 94.69 83 LEU A O 1
ATOM 661 N N . TYR A 1 84 ? -3.436 8.101 3.916 1.00 94.88 84 TYR A N 1
ATOM 662 C CA . TYR A 1 84 ? -4.478 7.149 4.306 1.00 94.88 84 TYR A CA 1
ATOM 663 C C . TYR A 1 84 ? -5.458 6.891 3.158 1.00 94.88 84 TYR A C 1
ATOM 665 O O . TYR A 1 84 ? -5.672 5.743 2.779 1.00 94.88 84 TYR A O 1
ATOM 673 N N . SER A 1 85 ? -5.969 7.959 2.536 1.00 94.44 85 SER A N 1
ATOM 674 C CA . SER A 1 85 ? -6.911 7.833 1.423 1.00 94.44 85 SER A CA 1
ATOM 675 C C . SER A 1 85 ? -6.272 7.187 0.195 1.00 94.44 85 SER A C 1
ATOM 677 O O . SER A 1 85 ? -6.898 6.350 -0.440 1.00 94.44 85 SER A O 1
ATOM 679 N N . ARG A 1 86 ? -5.014 7.518 -0.123 1.00 96.06 86 ARG A N 1
ATOM 680 C CA . ARG A 1 86 ? -4.327 6.923 -1.281 1.00 96.06 86 ARG A CA 1
ATOM 681 C C . ARG A 1 86 ? -4.006 5.442 -1.078 1.00 96.06 86 ARG A C 1
ATOM 683 O O . ARG A 1 86 ? -4.091 4.667 -2.023 1.00 96.06 86 ARG A O 1
ATOM 690 N N . ILE A 1 87 ? -3.664 5.029 0.145 1.00 97.44 87 ILE A N 1
ATOM 691 C CA . ILE A 1 87 ? -3.506 3.604 0.467 1.00 97.44 87 ILE A CA 1
ATOM 692 C C . ILE A 1 87 ? -4.856 2.892 0.318 1.00 97.44 87 ILE A C 1
ATOM 694 O O . ILE A 1 87 ? -4.892 1.832 -0.297 1.00 97.44 87 ILE A O 1
ATOM 698 N N . ALA A 1 88 ? -5.958 3.473 0.808 1.00 96.19 88 ALA A N 1
ATOM 699 C CA . ALA A 1 88 ? -7.298 2.901 0.640 1.00 96.19 88 ALA A CA 1
ATOM 700 C C . ALA A 1 88 ? -7.676 2.721 -0.843 1.00 96.19 88 ALA A C 1
ATOM 702 O O . ALA A 1 88 ? -8.160 1.661 -1.233 1.00 96.19 88 ALA A O 1
ATOM 703 N N . GLU A 1 89 ? -7.403 3.730 -1.675 1.00 96.56 89 GLU A N 1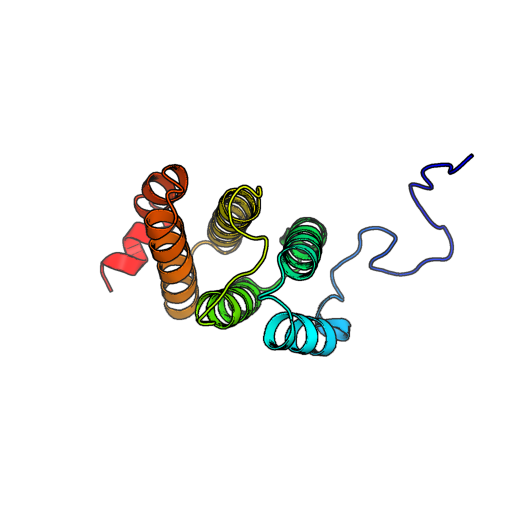
ATOM 704 C CA . GLU A 1 89 ? -7.640 3.695 -3.125 1.00 96.56 89 GLU A CA 1
ATOM 705 C C . GLU A 1 89 ? -6.825 2.590 -3.815 1.00 96.56 89 GLU A C 1
ATOM 707 O O . GLU A 1 89 ? -7.364 1.851 -4.640 1.00 96.56 89 GLU A O 1
ATOM 712 N N . LEU A 1 90 ? -5.551 2.420 -3.446 1.00 98.12 90 LEU A N 1
ATOM 713 C CA . LEU A 1 90 ? -4.722 1.322 -3.950 1.00 98.12 90 LEU A CA 1
ATOM 714 C C . LEU A 1 90 ? -5.224 -0.045 -3.486 1.00 98.12 90 LEU A C 1
ATOM 716 O O . LEU A 1 90 ? -5.279 -0.968 -4.294 1.00 98.12 90 LEU A O 1
ATOM 720 N N . VAL A 1 91 ? -5.613 -0.187 -2.214 1.00 97.56 91 VAL A N 1
ATOM 721 C CA . VAL A 1 91 ? -6.189 -1.438 -1.697 1.00 97.56 91 VAL A CA 1
ATOM 722 C C . VAL A 1 91 ? -7.451 -1.802 -2.473 1.00 97.56 91 VAL A C 1
ATOM 724 O O . VAL A 1 91 ? -7.588 -2.950 -2.887 1.00 97.56 91 VAL A O 1
ATOM 727 N N . GLN A 1 92 ? -8.344 -0.837 -2.706 1.00 95.94 92 GLN A N 1
ATOM 728 C CA . GLN A 1 92 ? -9.546 -1.051 -3.506 1.00 95.94 92 GLN A CA 1
ATOM 729 C C . GLN A 1 92 ? -9.192 -1.496 -4.925 1.00 95.94 92 GLN A C 1
ATOM 731 O O . GLN A 1 92 ? -9.684 -2.523 -5.381 1.00 95.94 92 GLN A O 1
ATOM 736 N N . PHE A 1 93 ? -8.308 -0.760 -5.600 1.00 97.50 93 PHE A N 1
ATOM 737 C CA . PHE A 1 93 ? -7.921 -1.070 -6.972 1.00 97.50 93 PHE A CA 1
ATOM 738 C C . PHE A 1 93 ? -7.313 -2.473 -7.097 1.00 97.50 93 PHE A C 1
ATOM 740 O O . PHE A 1 93 ? -7.678 -3.229 -7.994 1.00 97.50 93 PHE A O 1
ATOM 747 N N . LEU A 1 94 ? -6.396 -2.836 -6.197 1.00 97.25 94 LEU A N 1
ATOM 748 C CA . LEU A 1 94 ? -5.754 -4.151 -6.196 1.00 97.25 94 LEU A CA 1
ATOM 749 C C . LEU A 1 94 ? -6.762 -5.267 -5.898 1.00 97.25 94 LEU A C 1
ATOM 751 O O . LEU A 1 94 ? -6.726 -6.306 -6.549 1.00 97.25 94 LEU A O 1
ATOM 755 N N . ALA A 1 95 ? -7.691 -5.032 -4.968 1.00 95.44 95 ALA A N 1
ATOM 756 C CA . ALA A 1 95 ? -8.760 -5.972 -4.650 1.00 95.44 95 ALA A CA 1
ATOM 757 C C . ALA A 1 95 ? -9.708 -6.213 -5.831 1.00 95.44 95 ALA A C 1
ATOM 759 O O . ALA A 1 95 ? -10.104 -7.348 -6.072 1.00 95.44 95 ALA A O 1
ATOM 760 N N . GLU A 1 96 ? -10.059 -5.161 -6.571 1.00 95.56 96 GLU A N 1
ATOM 761 C CA . GLU A 1 96 ? -10.888 -5.255 -7.777 1.00 95.56 96 GLU A CA 1
ATOM 762 C C . GLU A 1 96 ? -10.148 -5.964 -8.919 1.00 95.56 96 GLU A C 1
ATOM 764 O O . GLU A 1 96 ? -10.723 -6.834 -9.573 1.00 95.56 96 GLU A O 1
ATOM 769 N N . ARG A 1 97 ? -8.873 -5.614 -9.143 1.00 95.81 97 ARG A N 1
ATOM 770 C CA . ARG A 1 97 ? -8.031 -6.178 -10.209 1.00 95.81 97 ARG A CA 1
ATOM 771 C C . ARG A 1 97 ? -7.809 -7.679 -10.034 1.00 95.81 97 ARG A C 1
ATOM 773 O O . ARG A 1 97 ? -7.904 -8.417 -11.010 1.00 95.81 97 ARG A O 1
ATOM 780 N N . ASP A 1 98 ? -7.527 -8.110 -8.808 1.00 94.38 98 ASP A N 1
ATOM 781 C CA . ASP A 1 98 ? -7.141 -9.491 -8.500 1.00 94.38 98 ASP A CA 1
ATOM 782 C C . ASP A 1 98 ? -8.331 -10.341 -8.022 1.00 94.38 98 ASP A C 1
ATOM 784 O O . ASP A 1 98 ? -8.139 -11.416 -7.463 1.00 94.38 98 ASP A O 1
ATOM 788 N N . ASN A 1 99 ? -9.570 -9.880 -8.221 1.00 90.44 99 ASN A N 1
ATOM 789 C CA . ASN A 1 99 ? -10.763 -10.614 -7.808 1.00 90.44 99 ASN A CA 1
ATOM 790 C C . ASN A 1 99 ? -10.981 -11.882 -8.677 1.00 90.44 99 ASN A C 1
ATOM 792 O O . ASN A 1 99 ? -11.035 -11.767 -9.904 1.00 90.44 99 ASN A O 1
ATOM 796 N N . PRO A 1 100 ? -11.200 -13.076 -8.087 1.00 90.62 100 PRO A N 1
ATOM 797 C CA . PRO A 1 100 ? -11.273 -13.358 -6.653 1.00 90.62 100 PRO A CA 1
ATOM 798 C C . PRO A 1 100 ? -9.902 -13.360 -5.972 1.00 90.62 100 PRO A C 1
ATOM 800 O O . PRO A 1 100 ? -8.994 -14.074 -6.393 1.00 90.62 100 PRO A O 1
ATOM 803 N N . LEU A 1 101 ? -9.800 -12.614 -4.868 1.00 89.25 101 LEU A N 1
ATOM 804 C CA . LEU A 1 101 ? -8.581 -12.548 -4.067 1.00 89.25 101 LEU A CA 1
ATOM 805 C C . LEU A 1 101 ? -8.244 -13.906 -3.454 1.00 89.25 101 LEU A C 1
ATOM 807 O O . LEU A 1 101 ? -9.119 -14.606 -2.932 1.00 89.25 101 LEU A O 1
ATOM 811 N N . ASP A 1 102 ? -6.954 -14.234 -3.430 1.00 92.00 102 ASP A N 1
ATOM 812 C CA . ASP A 1 102 ? -6.472 -15.306 -2.575 1.00 92.00 102 ASP A CA 1
ATOM 813 C C . ASP A 1 102 ? -6.695 -14.950 -1.092 1.00 92.00 102 ASP A C 1
ATOM 815 O O . ASP A 1 102 ? -6.723 -13.780 -0.687 1.00 92.00 102 ASP A O 1
ATOM 819 N N . LEU A 1 103 ? -6.891 -15.979 -0.263 1.00 92.19 103 LEU A N 1
ATOM 820 C CA . LEU A 1 103 ? -7.297 -15.798 1.131 1.00 92.19 103 LEU A CA 1
ATOM 821 C C . LEU A 1 103 ? -6.251 -15.033 1.954 1.00 92.19 103 LEU A C 1
ATOM 823 O O . LEU A 1 103 ? -6.614 -14.260 2.844 1.00 92.19 103 LEU A O 1
ATOM 827 N N . GLU A 1 104 ? -4.966 -15.259 1.687 1.00 94.44 104 GLU A N 1
ATOM 828 C CA . GLU A 1 104 ? -3.879 -14.657 2.451 1.00 94.44 104 GLU A CA 1
ATOM 829 C C . GLU A 1 104 ? -3.752 -13.165 2.132 1.00 94.44 104 GLU A C 1
ATOM 831 O O . GLU A 1 104 ? -3.807 -12.336 3.048 1.00 94.44 104 GLU A O 1
ATOM 836 N N . THR A 1 105 ? -3.679 -12.806 0.851 1.00 96.25 105 THR A N 1
ATOM 837 C CA . THR A 1 105 ? -3.668 -11.413 0.393 1.00 96.25 105 THR A CA 1
ATOM 838 C C . THR A 1 105 ? -4.932 -10.694 0.833 1.00 96.25 105 THR A C 1
ATOM 840 O O . THR A 1 105 ? -4.842 -9.598 1.384 1.00 96.25 105 THR A O 1
ATOM 843 N N . GLY A 1 106 ? -6.108 -11.317 0.699 1.00 95.75 106 GLY A N 1
ATOM 844 C CA . GLY A 1 106 ? -7.369 -10.750 1.177 1.00 95.75 106 GLY A CA 1
ATOM 845 C C . GLY A 1 106 ? -7.329 -10.405 2.670 1.00 95.75 106 GLY A C 1
ATOM 846 O O . GLY A 1 106 ? -7.722 -9.305 3.064 1.00 95.75 106 GLY A O 1
ATOM 847 N N . LYS A 1 107 ? -6.782 -11.297 3.510 1.00 95.81 107 LYS A N 1
ATOM 848 C CA . LYS A 1 107 ? -6.594 -11.047 4.952 1.00 95.81 107 LYS A CA 1
ATOM 849 C C . LYS A 1 107 ? -5.579 -9.933 5.222 1.00 95.81 107 LYS A C 1
ATOM 851 O O . LYS A 1 107 ? -5.801 -9.125 6.125 1.00 95.81 107 LYS A O 1
ATOM 856 N N . LYS A 1 108 ? -4.487 -9.853 4.455 1.00 97.94 108 LYS A N 1
ATOM 857 C CA . LYS A 1 108 ? -3.491 -8.771 4.568 1.00 97.94 108 LYS A CA 1
ATOM 858 C C . LYS A 1 108 ? -4.101 -7.410 4.203 1.00 97.94 108 LYS A C 1
ATOM 860 O O . LYS A 1 108 ? -3.961 -6.461 4.972 1.00 97.94 108 LYS A O 1
ATOM 865 N N . LEU A 1 109 ? -4.832 -7.326 3.090 1.00 97.44 109 LEU A N 1
ATOM 866 C CA . LEU A 1 109 ? -5.526 -6.110 2.652 1.00 97.44 109 LEU A CA 1
ATOM 867 C C . LEU A 1 109 ? -6.610 -5.674 3.651 1.00 97.44 109 LEU A C 1
ATOM 869 O O . LEU A 1 109 ? -6.696 -4.490 3.970 1.00 97.44 109 LEU A O 1
ATOM 873 N N . LEU A 1 110 ? -7.372 -6.613 4.224 1.00 95.69 110 LEU A N 1
ATOM 874 C CA . LEU A 1 110 ? -8.341 -6.310 5.285 1.00 95.69 110 LEU A CA 1
ATOM 875 C C . LEU A 1 110 ? -7.690 -5.680 6.517 1.00 95.69 110 LEU A C 1
ATOM 877 O O . LEU A 1 110 ? -8.194 -4.683 7.020 1.00 95.69 110 LEU A O 1
ATOM 881 N N . ARG A 1 111 ? -6.542 -6.197 6.967 1.00 97.38 111 ARG A N 1
ATOM 882 C CA . ARG A 1 111 ? -5.809 -5.607 8.100 1.00 97.38 111 ARG A CA 1
ATOM 883 C C . ARG A 1 111 ? -5.369 -4.170 7.826 1.00 97.38 111 ARG A C 1
ATOM 885 O O . ARG A 1 111 ? -5.350 -3.356 8.745 1.00 97.38 111 ARG A O 1
ATOM 892 N N . ILE A 1 112 ? -5.016 -3.853 6.579 1.00 97.94 112 ILE A N 1
ATOM 893 C CA . ILE A 1 112 ? -4.697 -2.477 6.176 1.00 97.94 112 ILE A CA 1
ATOM 894 C C . ILE A 1 112 ? -5.950 -1.605 6.273 1.00 97.94 112 ILE A C 1
ATOM 896 O O . ILE A 1 112 ? -5.879 -0.521 6.842 1.00 97.94 112 ILE A O 1
ATOM 900 N N . ILE A 1 113 ? -7.092 -2.079 5.768 1.00 96.75 113 ILE A N 1
ATOM 901 C CA . ILE A 1 113 ? -8.374 -1.362 5.844 1.00 96.75 113 ILE A CA 1
ATOM 902 C C . ILE A 1 113 ? -8.771 -1.098 7.300 1.00 96.75 113 ILE A C 1
ATOM 904 O O . ILE A 1 113 ? -9.107 0.035 7.636 1.00 96.75 113 ILE A O 1
ATOM 908 N N . ASP A 1 114 ? -8.695 -2.109 8.165 1.00 96.00 114 ASP A N 1
ATOM 90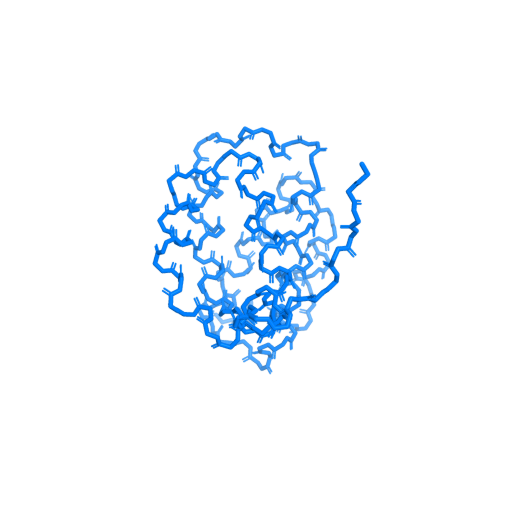9 C CA . ASP A 1 114 ? -9.018 -1.980 9.589 1.00 96.00 114 ASP A CA 1
ATOM 910 C C . ASP A 1 114 ? -8.141 -0.908 10.249 1.00 96.00 114 ASP A C 1
ATOM 912 O O . ASP A 1 114 ? -8.642 0.010 10.898 1.00 96.00 114 ASP A O 1
ATOM 916 N N . TRP A 1 115 ? -6.833 -0.948 9.982 1.00 96.50 115 TRP A N 1
ATOM 917 C CA . TRP A 1 115 ? -5.908 0.061 10.484 1.00 96.50 115 TRP A CA 1
ATOM 918 C C . TRP A 1 115 ? -6.227 1.473 9.962 1.00 96.50 115 TRP A C 1
ATOM 920 O O . TRP A 1 115 ? -6.149 2.441 10.717 1.00 96.50 115 TRP A O 1
ATOM 930 N N . LEU A 1 116 ? -6.615 1.618 8.690 1.00 95.81 116 LEU A N 1
ATOM 931 C CA . LEU A 1 116 ? -7.008 2.910 8.111 1.00 95.81 116 LEU A CA 1
ATOM 932 C C . LEU A 1 116 ? -8.272 3.481 8.769 1.00 95.81 116 LEU A C 1
ATOM 934 O O . LEU A 1 116 ? -8.348 4.691 9.003 1.00 95.81 116 LEU A O 1
ATOM 938 N N . ILE A 1 117 ? -9.237 2.621 9.110 1.00 94.81 117 ILE A N 1
ATOM 939 C CA . ILE A 1 117 ? -10.440 3.003 9.861 1.00 94.81 117 ILE A CA 1
ATOM 940 C C . ILE A 1 117 ? -10.049 3.531 11.243 1.00 94.81 117 ILE A C 1
ATOM 942 O O . ILE A 1 117 ? -10.524 4.600 11.633 1.00 94.81 117 ILE A O 1
ATOM 946 N N . ASP A 1 118 ? -9.133 2.852 11.940 1.00 93.94 118 ASP A N 1
ATOM 947 C CA . ASP A 1 118 ? -8.619 3.295 13.244 1.00 93.94 118 ASP A CA 1
ATOM 948 C C . ASP A 1 118 ? -7.898 4.652 13.162 1.00 93.94 118 ASP A C 1
ATOM 950 O O . ASP A 1 118 ? -7.929 5.437 14.111 1.00 93.94 118 ASP A O 1
ATOM 954 N N . GLN A 1 119 ? -7.285 4.974 12.016 1.00 92.75 119 GLN A N 1
ATOM 955 C CA . GLN A 1 119 ? -6.694 6.295 11.758 1.00 92.75 119 GLN A CA 1
ATOM 956 C C . GLN A 1 119 ? -7.716 7.372 11.345 1.00 92.75 119 GLN A C 1
ATOM 958 O O . GLN A 1 119 ? -7.343 8.534 11.157 1.00 92.75 119 GLN A O 1
ATOM 963 N N . GLY A 1 120 ? -8.998 7.021 11.216 1.00 89.75 120 GLY A N 1
ATOM 964 C CA . GLY A 1 120 ? -10.092 7.945 10.915 1.00 89.75 120 GLY A CA 1
ATOM 965 C C . GLY A 1 120 ? -10.508 8.024 9.443 1.00 89.75 120 GLY A C 1
ATOM 966 O O . GLY A 1 120 ? -11.348 8.867 9.109 1.00 89.75 120 GLY A O 1
ATOM 967 N N . ASP A 1 121 ? -9.988 7.165 8.558 1.00 89.44 121 ASP A N 1
ATOM 968 C CA . ASP A 1 121 ? -10.473 7.089 7.177 1.00 89.44 121 ASP A CA 1
ATOM 969 C C . ASP A 1 121 ? -11.799 6.318 7.089 1.00 89.44 121 ASP A C 1
ATOM 971 O O . ASP A 1 121 ? -11.863 5.100 6.930 1.00 89.44 121 ASP A O 1
ATOM 975 N N . ARG A 1 122 ? -12.906 7.057 7.156 1.00 86.06 122 ARG A N 1
ATOM 976 C CA . ARG A 1 122 ? -14.259 6.483 7.113 1.00 86.06 122 ARG A CA 1
ATOM 977 C C . ARG A 1 122 ? -14.601 5.813 5.780 1.00 86.06 122 ARG A C 1
ATOM 979 O O . ARG A 1 122 ? -15.504 4.980 5.750 1.00 86.06 122 ARG A O 1
ATOM 986 N N . ARG A 1 123 ? -13.921 6.160 4.679 1.00 85.62 123 ARG A N 1
ATOM 987 C CA . ARG A 1 123 ? -14.178 5.545 3.362 1.00 85.62 123 ARG A CA 1
ATOM 988 C C . ARG A 1 123 ? -13.760 4.079 3.355 1.00 85.62 123 ARG A C 1
ATOM 990 O O . ARG A 1 123 ? -14.489 3.241 2.826 1.00 85.62 123 ARG A O 1
ATOM 997 N N . SER A 1 124 ? -12.663 3.769 4.044 1.00 88.94 124 SER A N 1
ATOM 998 C CA . SER A 1 124 ? -12.181 2.404 4.255 1.00 88.94 124 SER A CA 1
ATOM 999 C C . SER A 1 124 ? -13.237 1.492 4.904 1.00 88.94 124 SER A C 1
ATOM 1001 O O . SER A 1 124 ? -13.342 0.327 4.529 1.00 88.94 124 SER A O 1
ATOM 1003 N N . ALA A 1 125 ? -14.122 2.010 5.766 1.00 87.44 125 ALA A N 1
ATOM 1004 C CA . ALA A 1 125 ? -15.217 1.216 6.344 1.00 87.44 125 ALA A CA 1
ATOM 1005 C C . ALA A 1 125 ? -16.226 0.718 5.295 1.00 87.44 125 ALA A C 1
ATOM 1007 O O . ALA A 1 125 ? -16.731 -0.399 5.400 1.00 87.44 125 ALA A O 1
ATOM 1008 N N . SER A 1 126 ? -16.501 1.523 4.263 1.00 88.62 126 SER A N 1
ATOM 1009 C CA . SER A 1 126 ? -17.372 1.104 3.156 1.00 88.62 126 SER A CA 1
ATOM 1010 C C . SER A 1 126 ? -16.689 0.034 2.302 1.00 88.62 126 SER A C 1
ATOM 1012 O O . SER A 1 126 ? -17.307 -0.973 1.960 1.00 88.62 126 SER A O 1
ATOM 1014 N N . LEU A 1 127 ? -15.390 0.206 2.031 1.00 89.38 127 LEU A N 1
ATOM 1015 C CA . LEU A 1 127 ? -14.585 -0.772 1.299 1.00 89.38 127 LEU A CA 1
ATOM 1016 C C . LEU A 1 127 ? -14.547 -2.130 2.017 1.00 89.38 127 LEU A C 1
ATOM 1018 O O . LEU A 1 127 ? -14.751 -3.167 1.390 1.00 89.38 127 LEU A O 1
ATOM 1022 N N . GLN A 1 128 ? -14.391 -2.127 3.342 1.00 87.31 128 GLN A N 1
ATOM 1023 C CA . GLN A 1 128 ? -14.386 -3.330 4.180 1.00 87.31 128 GLN A CA 1
ATOM 1024 C C . GLN A 1 128 ? -15.692 -4.151 4.102 1.00 87.31 128 GLN A C 1
ATOM 1026 O O . GLN A 1 128 ? -15.696 -5.341 4.430 1.00 87.31 128 GLN A O 1
ATOM 1031 N N . GLN A 1 129 ? -16.820 -3.519 3.763 1.00 85.81 129 GLN A N 1
ATOM 1032 C CA . GLN A 1 129 ? -18.147 -4.149 3.666 1.00 85.81 129 GLN A CA 1
ATOM 1033 C C . GLN A 1 129 ? -18.514 -4.571 2.237 1.00 85.81 129 GLN A C 1
ATOM 1035 O O . GLN A 1 129 ? -19.542 -5.225 2.039 1.00 85.81 129 GLN A O 1
ATOM 1040 N N . SER A 1 130 ? -17.688 -4.200 1.257 1.00 87.75 130 SER A N 1
ATOM 1041 C CA . SER A 1 130 ? -17.896 -4.540 -0.147 1.00 87.75 130 SER A CA 1
ATOM 1042 C C . SER A 1 130 ? -17.848 -6.051 -0.388 1.00 87.75 130 SER A C 1
ATOM 1044 O O . SER A 1 130 ? -17.298 -6.828 0.401 1.00 87.75 130 SER A O 1
ATOM 1046 N N . GLU A 1 131 ? -18.420 -6.478 -1.512 1.00 85.75 131 GLU A N 1
ATOM 1047 C CA . GLU A 1 131 ? -18.448 -7.891 -1.900 1.00 85.75 131 GLU A CA 1
ATOM 1048 C C . GLU A 1 131 ? -17.043 -8.478 -2.091 1.00 85.75 131 GLU A C 1
ATOM 1050 O O . GLU A 1 131 ? -16.852 -9.659 -1.806 1.00 85.75 131 GLU A O 1
ATOM 1055 N N . LEU A 1 132 ? -16.057 -7.638 -2.437 1.00 85.56 132 LEU A N 1
ATOM 1056 C CA . LEU A 1 132 ? -14.644 -8.002 -2.611 1.00 85.56 132 LEU A CA 1
ATOM 1057 C C . LEU A 1 132 ? -14.055 -8.695 -1.375 1.00 85.56 132 LEU A C 1
ATOM 1059 O O . LEU A 1 132 ? -13.250 -9.613 -1.496 1.00 85.56 132 LEU A O 1
ATOM 1063 N N . PHE A 1 133 ? -14.472 -8.275 -0.178 1.00 86.00 133 PHE A N 1
ATOM 1064 C CA . PHE A 1 133 ? -13.956 -8.810 1.084 1.00 86.00 133 PHE A CA 1
ATOM 1065 C C . PHE A 1 133 ? -14.979 -9.643 1.861 1.00 86.00 133 PHE A C 1
ATOM 1067 O O . PHE A 1 133 ? -14.645 -10.232 2.894 1.00 86.00 133 PHE A O 1
ATOM 1074 N N . ARG A 1 134 ? -16.228 -9.728 1.383 1.00 80.62 134 ARG A N 1
ATOM 1075 C CA . ARG A 1 134 ? -17.299 -10.469 2.063 1.00 80.62 134 ARG A CA 1
ATOM 1076 C C . ARG A 1 134 ? -16.984 -11.965 2.152 1.00 80.62 134 ARG A C 1
ATOM 1078 O O . ARG A 1 134 ? -17.209 -12.551 3.204 1.00 80.62 134 ARG A O 1
ATOM 1085 N N . SER A 1 135 ? -16.425 -12.563 1.100 1.00 74.06 135 SER A N 1
ATOM 1086 C CA . SER A 1 135 ? -16.010 -13.977 1.084 1.00 74.06 135 SER A CA 1
ATOM 1087 C C . SER A 1 135 ? -14.833 -14.268 2.024 1.00 74.06 135 SER A C 1
ATOM 1089 O O . SER A 1 135 ? -14.759 -15.346 2.607 1.00 74.06 135 SER A O 1
ATOM 1091 N N . ILE A 1 136 ? -13.941 -13.295 2.219 1.00 81.88 136 ILE A N 1
ATOM 1092 C CA . ILE A 1 136 ? -12.747 -13.421 3.064 1.00 81.88 136 ILE A CA 1
ATOM 1093 C C . ILE A 1 136 ? -13.111 -13.393 4.554 1.00 81.88 136 ILE A C 1
ATOM 1095 O O . ILE A 1 136 ? -12.483 -14.078 5.351 1.00 81.88 136 ILE A O 1
ATOM 1099 N N . LYS A 1 137 ? -14.145 -12.634 4.942 1.00 68.06 137 LYS A N 1
ATOM 1100 C CA . LYS A 1 137 ? -14.617 -12.533 6.338 1.00 68.06 137 LYS A CA 1
ATOM 1101 C C . LYS A 1 137 ? -15.321 -13.789 6.858 1.00 68.06 137 LYS A C 1
ATOM 1103 O O . LYS A 1 137 ? -15.461 -13.939 8.067 1.00 68.06 137 LYS A O 1
ATOM 1108 N N . VAL A 1 138 ? -15.802 -14.647 5.961 1.00 62.34 138 VAL A N 1
ATOM 1109 C CA . VAL A 1 138 ? -16.564 -15.857 6.311 1.00 62.34 138 VAL A CA 1
ATOM 1110 C C . VAL A 1 138 ? -15.640 -17.076 6.514 1.00 62.34 138 VAL A C 1
ATOM 1112 O O . VAL A 1 138 ? -16.087 -18.069 7.082 1.00 62.34 138 VAL A O 1
ATOM 1115 N N . ASN A 1 139 ? -14.356 -16.980 6.123 1.00 48.72 139 ASN A N 1
ATOM 1116 C CA . ASN A 1 139 ? -13.345 -18.055 6.151 1.00 48.72 139 ASN A CA 1
ATOM 1117 C C . ASN A 1 139 ? -12.170 -17.804 7.117 1.00 48.72 139 ASN A C 1
ATOM 1119 O O . ASN A 1 139 ? -11.764 -18.749 7.821 1.00 48.72 139 ASN A O 1
#

pLDDT: mean 88.99, std 13.7, range [34.0, 98.5]

Radius of gyration: 15.85 Å; chains: 1; bounding box: 34×45×43 Å

Sequence (139 aa):
MFTRITQFDSAKRFANGNWTDIHLVMPIINKLVREAGWVGAVMQNFVQLCDHAKNDYPAEVFADQVLTVISKPKLVGWQGSTLYSRIAELVQFLAERDNPLDLETGKKLLRIIDWLIDQGDRRSASLQQSELFRSIKVN